Protein AF-A0A383RS80-F1 (afdb_monomer_lite)

Foldseek 3Di:
DALLVQLVVQLVVLVVCCVVPVPDHSLVSSLVSLVVVLVVCVVVDPDPVVSLVRLVVNLVSCVVVVVPSSSVVSVVVSVVVPD

pLDDT: mean 90.37, std 7.26, range [53.72, 97.69]

Sequence (83 aa):
MSVKMVVESHIRTARICRERYSTMSQVDWLVGGVLHSLKHSMDVTKDRPLFIHEARTYVQELENAGQHDAAVKVADWIEEQWV

Structure (mmCIF, N/CA/C/O backbone):
data_AF-A0A383RS80-F1
#
_entry.id   AF-A0A383RS80-F1
#
loop_
_atom_site.group_PDB
_atom_site.id
_atom_site.type_symbol
_atom_site.label_atom_id
_atom_site.label_alt_id
_atom_site.label_comp_id
_atom_site.label_asym_id
_atom_site.label_entity_id
_atom_site.label_seq_id
_atom_site.pdbx_PDB_ins_code
_atom_site.Cartn_x
_atom_site.Cartn_y
_atom_site.Cartn_z
_atom_site.occupancy
_atom_site.B_iso_or_equiv
_atom_site.auth_seq_id
_atom_site.auth_comp_id
_atom_site.auth_asym_id
_atom_site.auth_atom_id
_atom_site.pdbx_PDB_model_num
ATOM 1 N N . MET A 1 1 ? 10.057 13.926 -2.798 1.00 72.12 1 MET A N 1
ATOM 2 C CA . MET A 1 1 ? 9.427 13.434 -1.550 1.00 72.12 1 MET A CA 1
ATOM 3 C C . MET A 1 1 ? 9.604 11.923 -1.530 1.00 72.12 1 MET A C 1
ATOM 5 O O . MET A 1 1 ? 9.436 11.335 -2.587 1.00 72.12 1 MET A O 1
ATOM 9 N N . SER A 1 2 ? 10.032 11.309 -0.421 1.00 89.12 2 SER A N 1
ATOM 10 C CA . SER A 1 2 ? 10.277 9.854 -0.383 1.00 89.12 2 SER A CA 1
ATOM 11 C C . SER A 1 2 ? 8.977 9.062 -0.202 1.00 89.12 2 SER A C 1
ATOM 13 O O . SER A 1 2 ? 8.021 9.581 0.373 1.00 89.12 2 SER A O 1
ATOM 15 N N . VAL A 1 3 ? 8.957 7.796 -0.640 1.00 89.19 3 VAL A N 1
ATOM 16 C CA . VAL A 1 3 ? 7.810 6.881 -0.464 1.00 89.19 3 VAL A CA 1
ATOM 17 C C . VAL A 1 3 ? 7.403 6.771 1.008 1.00 89.19 3 VAL A C 1
ATOM 19 O O . VA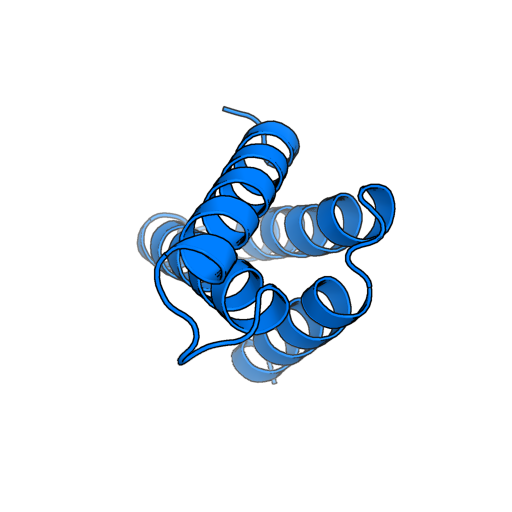L A 1 3 ? 6.223 6.888 1.329 1.00 89.19 3 VAL A O 1
ATOM 22 N N . LYS A 1 4 ? 8.379 6.673 1.918 1.00 92.00 4 LYS A N 1
ATOM 23 C CA . LYS A 1 4 ? 8.149 6.663 3.368 1.00 92.00 4 LYS A CA 1
ATOM 24 C C . LYS A 1 4 ? 7.318 7.855 3.854 1.00 92.00 4 LYS A C 1
ATOM 26 O O . LYS A 1 4 ? 6.319 7.664 4.539 1.00 92.00 4 LYS A O 1
ATOM 31 N N . MET A 1 5 ? 7.682 9.080 3.458 1.00 93.06 5 MET A N 1
ATOM 32 C CA . MET A 1 5 ? 6.934 10.285 3.854 1.00 93.06 5 MET A CA 1
ATOM 33 C C . MET A 1 5 ? 5.491 10.261 3.334 1.00 93.06 5 MET A C 1
ATOM 35 O O . MET A 1 5 ? 4.580 10.750 4.003 1.00 93.06 5 MET A O 1
ATOM 39 N N . VAL A 1 6 ? 5.273 9.694 2.145 1.00 91.88 6 VAL A N 1
ATOM 40 C CA . VAL A 1 6 ? 3.929 9.548 1.571 1.00 91.88 6 VAL A CA 1
ATOM 41 C C . VAL A 1 6 ? 3.110 8.534 2.368 1.00 91.88 6 VAL A C 1
ATOM 43 O O . VAL A 1 6 ? 1.974 8.830 2.736 1.00 91.88 6 VAL A O 1
ATOM 46 N N . VAL A 1 7 ? 3.686 7.375 2.697 1.00 93.69 7 VAL A N 1
ATOM 47 C CA . VAL A 1 7 ? 3.022 6.343 3.509 1.00 93.69 7 VAL A CA 1
ATOM 48 C C . VAL A 1 7 ? 2.671 6.871 4.901 1.00 93.69 7 VAL A C 1
ATOM 50 O O . VAL A 1 7 ? 1.527 6.736 5.334 1.00 93.69 7 VAL A O 1
ATOM 53 N N . GLU A 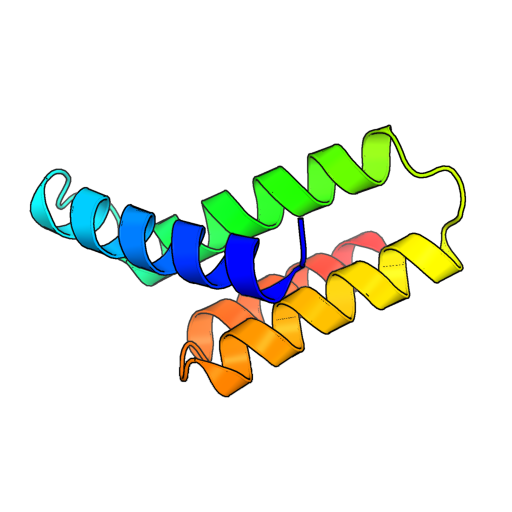1 8 ? 3.595 7.552 5.579 1.00 94.31 8 GLU A N 1
ATOM 54 C CA . GLU A 1 8 ? 3.338 8.177 6.884 1.00 94.31 8 GLU A CA 1
ATOM 55 C C . GLU A 1 8 ? 2.194 9.207 6.817 1.00 94.31 8 GLU A C 1
ATOM 57 O O . GLU A 1 8 ? 1.321 9.242 7.693 1.00 94.31 8 GLU A O 1
ATOM 62 N N . SER A 1 9 ? 2.151 10.011 5.749 1.00 94.94 9 SER A N 1
ATOM 63 C CA . SER A 1 9 ? 1.072 10.976 5.504 1.00 94.94 9 SER A CA 1
ATOM 64 C C . SER A 1 9 ? -0.286 10.292 5.306 1.00 94.94 9 SER A C 1
ATOM 66 O O . SER A 1 9 ? -1.291 10.713 5.893 1.00 94.94 9 SER A O 1
ATOM 68 N N . HIS A 1 10 ? -0.331 9.201 4.538 1.00 94.69 10 HIS A N 1
ATOM 69 C CA . HIS A 1 10 ? -1.556 8.425 4.334 1.00 94.69 10 HIS A CA 1
ATOM 70 C C . HIS A 1 10 ? -2.026 7.739 5.615 1.00 94.69 10 HIS A C 1
ATOM 72 O O . HIS A 1 10 ? -3.218 7.775 5.909 1.00 94.69 10 HIS A O 1
ATOM 78 N N . ILE A 1 11 ? -1.119 7.201 6.437 1.00 94.50 11 ILE A N 1
ATOM 79 C CA . ILE A 1 11 ? -1.464 6.625 7.748 1.00 94.50 11 ILE A CA 1
ATOM 80 C C . ILE A 1 11 ? -2.105 7.685 8.644 1.00 94.50 11 ILE A C 1
ATOM 82 O O . ILE A 1 11 ? -3.144 7.438 9.263 1.00 94.50 11 ILE A O 1
ATOM 86 N N . ARG A 1 12 ? -1.512 8.883 8.705 1.00 95.19 12 ARG A N 1
ATOM 87 C CA . ARG A 1 12 ? -2.071 9.999 9.476 1.00 95.19 12 ARG A CA 1
ATOM 88 C C . ARG A 1 12 ? -3.461 10.380 8.968 1.00 95.19 12 ARG A C 1
ATOM 90 O O . ARG A 1 12 ? -4.377 10.548 9.770 1.00 95.19 12 ARG A O 1
ATOM 97 N N . THR A 1 13 ? -3.6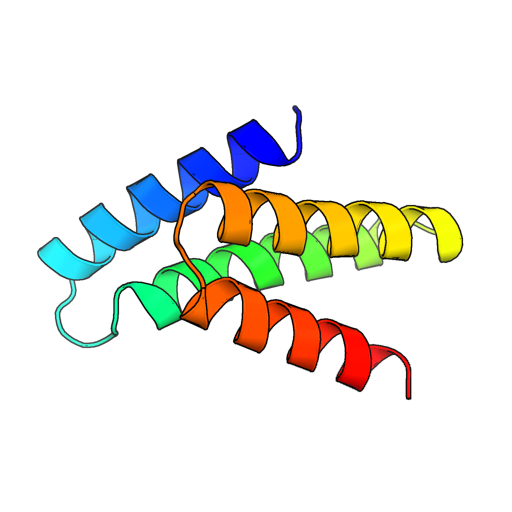21 10.491 7.654 1.00 92.12 13 THR A N 1
ATOM 98 C CA . THR A 1 13 ? -4.897 10.841 7.017 1.00 92.12 13 THR A CA 1
ATOM 99 C C . THR A 1 13 ? -5.960 9.785 7.298 1.00 92.12 13 THR A C 1
ATOM 10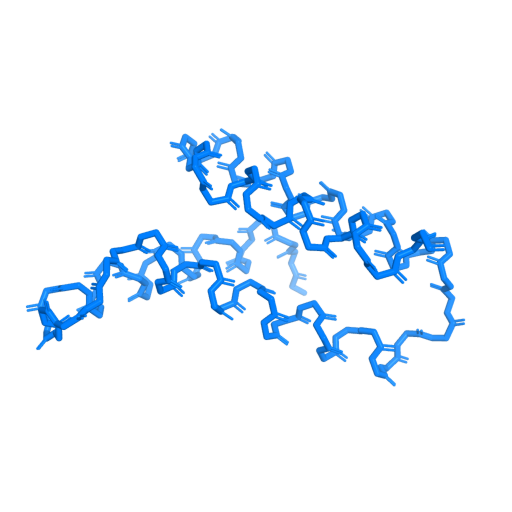1 O O . THR A 1 13 ? -7.056 10.125 7.728 1.00 92.12 13 THR A O 1
ATOM 104 N N . ALA A 1 14 ? -5.623 8.502 7.165 1.00 90.94 14 ALA A N 1
ATOM 105 C CA . ALA A 1 14 ? -6.531 7.396 7.435 1.00 90.94 14 ALA A CA 1
ATOM 106 C C . ALA A 1 14 ? -7.022 7.375 8.890 1.00 90.94 14 ALA A C 1
ATOM 108 O O . ALA A 1 14 ? -8.198 7.108 9.136 1.00 90.94 14 ALA A O 1
ATOM 109 N N . ARG A 1 15 ? -6.154 7.706 9.857 1.00 91.81 15 ARG A N 1
ATOM 110 C CA . ARG A 1 15 ? -6.545 7.859 11.271 1.00 91.81 15 ARG A CA 1
ATOM 111 C C . ARG A 1 15 ? -7.555 8.992 11.457 1.00 91.81 15 ARG A C 1
ATOM 113 O O . ARG A 1 15 ? -8.619 8.759 12.020 1.00 91.81 15 ARG A O 1
ATOM 120 N N . ILE A 1 16 ? -7.267 10.177 10.912 1.00 91.75 16 ILE A N 1
ATOM 121 C CA . ILE A 1 16 ? -8.174 11.337 10.982 1.00 91.75 16 ILE A CA 1
ATOM 122 C C . ILE A 1 16 ? -9.520 11.019 10.319 1.00 91.75 16 ILE A C 1
ATOM 124 O O . ILE A 1 16 ? -10.578 11.344 10.858 1.00 91.75 16 ILE A O 1
ATOM 128 N N . CYS A 1 17 ? -9.495 10.379 9.149 1.00 87.50 17 CYS A N 1
ATOM 129 C CA . CYS A 1 17 ? -10.712 10.019 8.440 1.00 87.50 17 CYS A CA 1
ATOM 130 C C . CYS A 1 17 ? -11.536 8.991 9.213 1.00 87.50 17 CYS A C 1
ATOM 132 O O . CYS A 1 17 ? -12.745 9.155 9.282 1.00 87.50 17 CYS A O 1
ATOM 134 N N . ARG A 1 18 ? -10.916 7.993 9.853 1.00 86.06 18 ARG A N 1
ATOM 135 C CA . ARG A 1 18 ? -11.627 7.034 10.714 1.00 86.06 18 ARG A CA 1
ATOM 136 C C . ARG A 1 18 ? -12.344 7.728 11.878 1.00 86.06 18 ARG A C 1
ATOM 138 O O . ARG A 1 18 ? -13.470 7.371 12.202 1.00 86.06 18 ARG A O 1
ATOM 145 N N . GLU A 1 19 ? -11.694 8.707 12.505 1.00 87.81 19 GLU A N 1
ATOM 146 C CA . GLU A 1 19 ? -12.270 9.470 13.622 1.00 87.81 19 GLU A CA 1
ATOM 147 C C . GLU A 1 19 ? -13.457 10.340 13.188 1.00 87.81 19 GLU A C 1
ATOM 149 O O . GLU A 1 19 ? -14.406 10.514 13.949 1.00 87.81 19 GLU A O 1
ATOM 154 N N . ARG A 1 20 ? -13.416 10.890 11.968 1.00 85.50 20 ARG A N 1
ATOM 155 C CA . ARG A 1 20 ? -14.443 11.811 11.450 1.00 85.50 20 ARG A CA 1
ATOM 156 C C . ARG A 1 20 ? -15.556 11.128 10.658 1.00 85.50 20 ARG A C 1
ATOM 158 O O . ARG A 1 20 ? -16.680 11.620 10.644 1.00 85.50 20 ARG A O 1
ATOM 165 N N . TYR A 1 21 ? -15.242 10.027 9.986 1.00 78.19 21 TYR A N 1
ATOM 166 C CA . TYR A 1 21 ? -16.097 9.340 9.024 1.00 78.19 21 TYR A CA 1
ATOM 167 C C . TYR A 1 21 ? -16.099 7.840 9.342 1.00 78.19 21 TYR A C 1
ATOM 169 O O . TYR A 1 21 ? -15.264 7.072 8.866 1.00 78.19 21 TYR A O 1
ATOM 177 N N . SER A 1 22 ? -17.062 7.421 10.163 1.00 74.56 22 SER A N 1
ATOM 178 C CA . SER A 1 22 ? -17.199 6.047 10.673 1.00 74.56 22 SER A CA 1
ATOM 179 C C . SER A 1 22 ? -17.688 5.025 9.640 1.00 74.56 22 SER A C 1
ATOM 181 O O . SER A 1 22 ? -17.841 3.849 9.961 1.00 74.56 22 SER A O 1
ATOM 183 N N . THR A 1 23 ? -17.941 5.449 8.403 1.00 80.25 23 THR A N 1
ATOM 184 C CA . THR A 1 23 ? -18.485 4.603 7.333 1.00 80.25 23 THR A CA 1
ATOM 185 C C . THR A 1 23 ? -17.443 3.708 6.667 1.00 80.25 23 THR A C 1
ATOM 187 O O . THR A 1 23 ? -17.820 2.800 5.933 1.00 80.25 23 THR A O 1
ATOM 190 N N . MET A 1 24 ? -16.149 3.939 6.906 1.00 83.00 24 MET A N 1
ATOM 191 C CA . MET A 1 24 ? -15.063 3.194 6.267 1.00 83.00 24 MET A CA 1
ATOM 192 C C . MET A 1 24 ? -13.949 2.882 7.267 1.00 83.00 24 MET A C 1
ATOM 194 O O . MET A 1 24 ? -13.644 3.691 8.148 1.00 83.00 24 MET A O 1
ATOM 198 N N . SER A 1 25 ? -13.326 1.707 7.140 1.00 90.06 25 SER A N 1
ATOM 199 C CA . SER A 1 25 ? -12.241 1.318 8.041 1.00 90.06 25 SER A CA 1
ATOM 200 C C . SER A 1 25 ? -10.981 2.154 7.787 1.00 90.06 25 SER A C 1
ATOM 202 O O . SER A 1 25 ? -10.754 2.675 6.694 1.00 90.06 25 SER A O 1
ATOM 204 N N . GLN A 1 26 ? -10.117 2.261 8.798 1.00 90.50 26 GLN A N 1
ATOM 205 C CA . GLN A 1 26 ? -8.812 2.911 8.641 1.00 90.50 26 GLN A CA 1
ATOM 206 C C . GLN A 1 26 ? -7.953 2.225 7.571 1.00 90.50 26 GLN A C 1
ATOM 208 O O . GLN A 1 26 ? -7.227 2.903 6.850 1.00 90.50 26 GLN A O 1
ATOM 213 N N . VAL A 1 27 ? -8.041 0.896 7.462 1.00 93.62 27 VAL A N 1
ATOM 214 C CA . VAL A 1 27 ? -7.312 0.124 6.449 1.00 93.62 27 VAL A CA 1
ATOM 215 C C . VAL A 1 27 ? -7.782 0.524 5.056 1.00 93.62 27 VAL A C 1
ATOM 217 O O . VAL A 1 27 ? -6.955 0.809 4.200 1.00 93.62 27 VAL A O 1
ATOM 220 N N . ASP A 1 28 ? -9.092 0.624 4.835 1.00 92.00 28 ASP A N 1
ATOM 221 C CA . ASP A 1 28 ? -9.627 0.975 3.517 1.00 92.00 28 ASP A CA 1
ATOM 222 C C . ASP A 1 28 ? -9.286 2.422 3.133 1.00 92.00 28 ASP A C 1
ATOM 224 O O . ASP A 1 28 ? -8.958 2.691 1.978 1.00 92.00 28 ASP A O 1
ATOM 228 N N . TRP A 1 29 ? -9.282 3.352 4.099 1.00 92.88 29 TRP A N 1
ATOM 229 C CA . TRP A 1 29 ? -8.800 4.719 3.867 1.00 92.88 29 TRP A CA 1
ATOM 230 C C . TRP A 1 29 ? -7.329 4.748 3.454 1.00 92.88 29 TRP A C 1
ATOM 232 O O . TRP A 1 29 ? -6.960 5.460 2.519 1.00 92.88 29 TRP A O 1
ATOM 242 N N . LEU A 1 30 ? -6.493 3.971 4.144 1.00 95.56 30 LEU A N 1
ATOM 243 C CA . LEU A 1 30 ? -5.064 3.889 3.868 1.00 95.56 30 LEU A CA 1
ATOM 244 C C . LEU A 1 30 ? -4.792 3.282 2.487 1.00 95.56 30 LEU A C 1
ATOM 246 O O . LEU A 1 30 ? -4.055 3.870 1.697 1.00 95.56 30 LEU A O 1
ATOM 250 N N . VAL A 1 31 ? -5.427 2.149 2.176 1.00 95.56 31 VAL A N 1
ATOM 251 C CA . VAL A 1 31 ? -5.310 1.485 0.871 1.00 95.56 31 VAL A CA 1
ATOM 252 C C . VAL A 1 31 ? -5.764 2.428 -0.239 1.00 95.56 31 VAL A C 1
ATOM 254 O O . VAL A 1 31 ? -5.029 2.627 -1.202 1.00 95.56 31 VAL A O 1
ATOM 257 N N . GLY A 1 32 ? -6.916 3.088 -0.088 1.00 93.38 32 GLY A N 1
ATOM 258 C CA . GLY A 1 32 ? -7.415 4.040 -1.082 1.00 93.38 32 GLY A CA 1
ATOM 259 C C . GLY A 1 32 ? -6.431 5.177 -1.375 1.00 93.38 32 GLY A C 1
ATOM 260 O O . GLY A 1 32 ? -6.181 5.489 -2.540 1.00 93.38 32 GLY A O 1
ATOM 261 N N . GLY A 1 33 ? -5.826 5.759 -0.334 1.00 92.94 33 GLY A N 1
ATOM 262 C CA . GLY A 1 33 ? -4.820 6.814 -0.478 1.00 92.94 33 GLY A CA 1
ATOM 263 C C . GLY A 1 33 ? -3.563 6.347 -1.216 1.00 92.94 33 GLY A C 1
ATOM 264 O O . GLY A 1 33 ? -3.115 7.007 -2.156 1.00 92.94 33 GLY A O 1
ATOM 265 N N . VAL A 1 34 ? -3.025 5.183 -0.840 1.00 95.19 34 VAL A N 1
ATOM 266 C CA . VAL A 1 34 ? -1.831 4.606 -1.479 1.00 95.19 34 VAL A CA 1
ATOM 267 C C . VAL A 1 34 ? -2.105 4.238 -2.938 1.00 95.19 34 VAL A C 1
ATOM 269 O O . VAL A 1 34 ? -1.334 4.622 -3.816 1.00 95.19 34 VAL A O 1
ATOM 272 N N . LEU A 1 35 ? -3.227 3.572 -3.226 1.00 94.69 35 LEU A N 1
ATOM 273 C CA . LEU A 1 35 ? -3.607 3.213 -4.595 1.00 94.69 35 LEU A CA 1
ATOM 274 C C . LEU 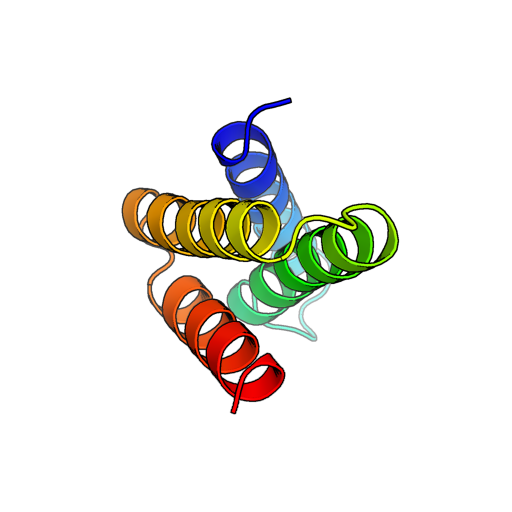A 1 35 ? -3.826 4.445 -5.474 1.00 94.69 35 LEU A C 1
ATOM 276 O O . LEU A 1 35 ? -3.467 4.427 -6.648 1.00 94.69 35 LEU A O 1
ATOM 280 N N . HIS A 1 36 ? -4.382 5.527 -4.925 1.00 93.06 36 HIS A N 1
ATOM 281 C CA . HIS A 1 36 ? -4.508 6.786 -5.655 1.00 93.06 36 HIS A CA 1
ATOM 282 C C . HIS A 1 36 ? -3.134 7.348 -6.054 1.00 93.06 36 HIS A C 1
ATOM 284 O O . HIS A 1 36 ? -2.935 7.716 -7.211 1.00 93.06 36 HIS A O 1
ATOM 290 N N . SER A 1 37 ? -2.164 7.355 -5.130 1.00 91.81 37 SER A N 1
ATOM 291 C CA . SER A 1 37 ? -0.789 7.779 -5.424 1.00 91.81 37 SER A CA 1
ATOM 292 C C . SER A 1 37 ? -0.105 6.882 -6.461 1.00 91.81 37 SER A C 1
ATOM 294 O O . SER A 1 37 ? 0.565 7.394 -7.354 1.00 91.81 37 SER A O 1
ATOM 296 N N . LEU A 1 38 ? -0.297 5.562 -6.382 1.00 91.81 38 LEU A N 1
ATOM 297 C CA . LEU A 1 38 ? 0.267 4.614 -7.346 1.00 91.81 38 LEU A CA 1
ATOM 298 C C . LEU A 1 38 ? -0.344 4.775 -8.738 1.00 91.81 38 LEU A C 1
ATOM 300 O O . LEU A 1 38 ? 0.397 4.864 -9.707 1.00 91.81 38 LEU A O 1
ATOM 304 N N . LYS A 1 39 ? -1.671 4.888 -8.856 1.00 90.75 39 LYS A N 1
ATOM 305 C CA . LYS A 1 39 ? -2.333 5.139 -10.148 1.00 90.75 39 LYS A CA 1
ATOM 306 C C . LYS A 1 39 ? -1.826 6.425 -10.792 1.00 90.75 39 LYS A C 1
ATOM 308 O O . LYS A 1 39 ? -1.464 6.417 -11.961 1.00 90.75 39 LYS A O 1
ATOM 313 N N . HIS A 1 40 ? -1.700 7.492 -10.004 1.00 88.62 40 HIS A N 1
ATOM 314 C CA . HIS A 1 40 ? -1.127 8.737 -10.500 1.00 88.62 40 HIS A CA 1
ATOM 315 C C . HIS A 1 40 ? 0.334 8.572 -10.950 1.00 88.62 40 HIS A C 1
ATOM 317 O O . HIS A 1 40 ? 0.697 9.079 -12.007 1.00 88.62 40 HIS A O 1
ATOM 323 N N . SER A 1 41 ? 1.164 7.841 -10.189 1.00 86.00 41 SER A N 1
ATOM 324 C CA . SER A 1 41 ? 2.552 7.546 -10.585 1.00 86.00 41 SER A CA 1
ATOM 325 C C . SER A 1 41 ? 2.617 6.734 -11.884 1.00 86.00 41 SER A C 1
ATOM 327 O O . SER A 1 41 ? 3.450 7.017 -12.742 1.00 86.00 41 SER A O 1
ATOM 329 N N . MET A 1 42 ? 1.710 5.774 -12.075 1.00 85.06 42 MET A N 1
ATOM 330 C CA . MET A 1 42 ? 1.616 4.968 -13.294 1.00 85.06 42 MET A CA 1
ATOM 331 C C . MET A 1 42 ? 1.277 5.817 -14.527 1.00 85.06 42 MET A C 1
ATOM 333 O O . MET A 1 42 ? 1.864 5.610 -15.586 1.00 85.06 42 MET A O 1
ATOM 337 N N . ASP A 1 43 ? 0.387 6.805 -14.387 1.00 84.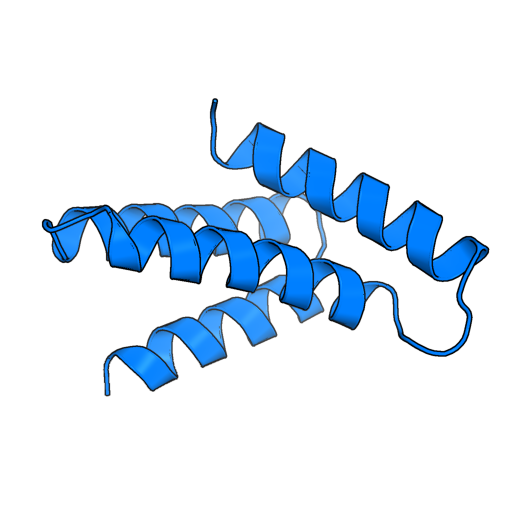38 43 ASP A N 1
ATOM 338 C CA . ASP A 1 43 ? 0.008 7.705 -15.485 1.00 84.38 43 ASP A CA 1
ATOM 339 C C . ASP A 1 43 ? 1.172 8.603 -15.947 1.00 84.38 43 ASP A C 1
ATOM 341 O O . ASP A 1 43 ? 1.235 9.003 -17.113 1.00 84.38 43 ASP A O 1
ATOM 345 N N . VAL A 1 44 ? 2.104 8.933 -15.044 1.00 83.44 44 VAL A N 1
ATOM 346 C CA . VAL A 1 44 ? 3.240 9.828 -15.338 1.00 83.44 44 VAL A CA 1
ATOM 347 C C . VAL A 1 44 ? 4.543 9.084 -15.641 1.00 83.44 44 VAL A C 1
ATOM 349 O O . VAL A 1 44 ? 5.379 9.589 -16.397 1.00 83.44 44 VAL A O 1
ATOM 352 N N . THR A 1 45 ? 4.731 7.884 -15.091 1.00 80.44 45 THR A N 1
ATOM 353 C CA . THR A 1 45 ? 5.965 7.102 -15.217 1.00 80.44 45 THR A CA 1
ATOM 354 C C . THR A 1 45 ? 5.884 6.163 -16.414 1.00 80.44 45 THR A C 1
ATOM 356 O O . THR A 1 45 ? 5.211 5.139 -16.388 1.00 80.44 45 THR A O 1
ATOM 359 N N . LYS A 1 46 ? 6.636 6.478 -17.475 1.00 78.00 46 LYS A N 1
ATOM 360 C CA . LYS A 1 46 ? 6.732 5.627 -18.681 1.00 78.00 46 LYS A CA 1
ATOM 361 C C . LYS A 1 46 ? 7.665 4.421 -18.512 1.00 78.00 46 LYS A C 1
ATOM 363 O O . LYS A 1 46 ? 7.685 3.541 -19.370 1.00 78.00 46 LYS A O 1
ATOM 368 N N . ASP A 1 47 ? 8.449 4.392 -17.435 1.00 86.12 47 ASP A N 1
ATOM 369 C CA . ASP A 1 47 ? 9.377 3.311 -17.107 1.00 86.12 47 ASP A CA 1
ATOM 370 C C . ASP A 1 47 ? 8.704 2.300 -16.168 1.00 86.12 47 ASP A C 1
ATOM 372 O O . ASP A 1 47 ? 8.549 2.516 -14.964 1.00 86.12 47 ASP A O 1
ATOM 376 N N . ARG A 1 48 ? 8.284 1.175 -16.746 1.00 84.12 48 ARG A N 1
ATOM 377 C CA . ARG A 1 48 ? 7.577 0.114 -16.024 1.00 84.12 48 ARG A CA 1
ATOM 378 C C . ARG A 1 48 ? 8.428 -0.534 -14.916 1.00 84.12 48 ARG A C 1
ATOM 380 O O . ARG A 1 48 ? 7.911 -0.663 -13.807 1.00 84.12 48 ARG A O 1
ATOM 387 N N . PRO A 1 49 ? 9.685 -0.960 -15.153 1.00 88.38 49 PRO A N 1
ATOM 388 C CA . PRO A 1 49 ? 10.562 -1.438 -14.083 1.00 88.38 49 PRO A CA 1
ATOM 389 C C . PRO A 1 49 ? 10.689 -0.468 -12.906 1.00 88.38 49 PRO A C 1
ATOM 391 O O . PRO A 1 49 ? 10.597 -0.898 -11.753 1.00 88.38 49 PRO A O 1
ATOM 394 N N . LEU A 1 50 ? 10.852 0.828 -13.191 1.00 87.38 50 LEU A N 1
ATOM 395 C CA . LEU A 1 50 ? 10.936 1.857 -12.157 1.00 87.38 50 LEU A CA 1
ATOM 396 C C . LEU A 1 50 ? 9.636 1.948 -11.352 1.00 87.38 50 LEU A C 1
ATOM 398 O O . LEU A 1 50 ? 9.677 1.911 -10.123 1.00 87.38 50 LEU A O 1
ATOM 402 N N . PHE A 1 51 ? 8.485 1.975 -12.027 1.00 90.00 51 PHE A N 1
ATOM 403 C CA . PHE A 1 51 ? 7.186 1.989 -11.358 1.00 90.00 51 PHE A CA 1
ATOM 404 C C . PHE A 1 51 ? 6.996 0.778 -10.431 1.00 90.00 51 PHE A C 1
ATOM 406 O O . PHE A 1 51 ? 6.594 0.934 -9.281 1.00 90.00 51 PHE A O 1
ATOM 413 N N . ILE A 1 52 ? 7.309 -0.434 -10.902 1.00 89.56 52 ILE A N 1
ATOM 414 C CA . ILE A 1 52 ? 7.165 -1.659 -10.098 1.00 89.56 52 ILE A CA 1
ATOM 415 C C . ILE A 1 52 ? 8.074 -1.604 -8.863 1.00 89.56 52 ILE A C 1
ATOM 417 O O . ILE A 1 52 ? 7.669 -2.024 -7.776 1.00 89.56 52 ILE A O 1
ATOM 421 N N . HIS A 1 53 ? 9.292 -1.076 -9.006 1.00 91.00 53 HIS A N 1
ATOM 422 C CA . HIS A 1 53 ? 10.204 -0.885 -7.882 1.00 91.00 53 HIS A CA 1
ATOM 423 C C . HIS A 1 53 ? 9.641 0.098 -6.842 1.00 91.00 53 HIS A C 1
ATOM 425 O O . HIS A 1 53 ? 9.639 -0.199 -5.644 1.00 91.00 53 HIS A O 1
ATOM 431 N N . GLU A 1 54 ? 9.099 1.234 -7.284 1.00 90.25 54 GLU A N 1
ATOM 432 C CA . GLU A 1 54 ? 8.445 2.193 -6.390 1.00 90.25 54 GLU A CA 1
ATOM 433 C C . GLU A 1 54 ? 7.218 1.582 -5.707 1.00 90.25 54 GLU A C 1
ATOM 435 O O . GLU A 1 54 ? 7.077 1.689 -4.490 1.00 90.25 54 GLU A O 1
ATOM 440 N N . ALA A 1 55 ? 6.363 0.878 -6.451 1.00 92.62 55 ALA A N 1
ATOM 441 C CA . ALA A 1 55 ? 5.159 0.247 -5.922 1.00 92.62 55 ALA A CA 1
ATOM 442 C C . ALA A 1 55 ? 5.472 -0.790 -4.831 1.00 92.62 55 ALA A C 1
ATOM 444 O O . ALA A 1 55 ? 4.837 -0.799 -3.776 1.00 92.62 55 ALA A O 1
ATOM 445 N N . ARG A 1 56 ? 6.519 -1.602 -5.020 1.00 94.06 56 ARG A N 1
ATOM 446 C CA . ARG A 1 56 ? 7.018 -2.521 -3.981 1.00 94.06 56 ARG A CA 1
ATOM 447 C C . ARG A 1 56 ? 7.574 -1.784 -2.765 1.00 94.06 56 ARG A C 1
ATOM 449 O O . ARG A 1 56 ? 7.417 -2.254 -1.643 1.00 94.06 56 ARG A O 1
ATOM 456 N N . THR A 1 57 ? 8.167 -0.609 -2.968 1.00 95.38 57 THR A N 1
ATOM 457 C CA . THR A 1 57 ? 8.631 0.242 -1.862 1.00 95.38 57 THR A CA 1
ATOM 458 C C . THR A 1 57 ? 7.455 0.730 -1.008 1.00 95.38 57 THR A C 1
ATOM 460 O O . THR A 1 57 ? 7.573 0.768 0.213 1.00 95.38 57 THR A O 1
ATOM 463 N N . TYR A 1 58 ? 6.296 1.039 -1.606 1.00 95.62 58 TYR A N 1
ATOM 464 C CA . TYR A 1 58 ? 5.085 1.381 -0.841 1.00 95.62 58 TYR A CA 1
ATOM 465 C C . TYR A 1 58 ? 4.622 0.227 0.052 1.00 95.62 58 TYR A C 1
ATOM 467 O O . TYR A 1 58 ? 4.297 0.459 1.216 1.00 95.62 58 TYR A O 1
ATOM 475 N N . VAL A 1 59 ? 4.622 -1.005 -0.468 1.00 97.19 59 VAL A N 1
ATOM 476 C CA . VAL A 1 59 ? 4.280 -2.210 0.308 1.00 97.19 59 VAL A CA 1
ATOM 477 C C . VAL A 1 59 ? 5.244 -2.376 1.484 1.00 97.19 59 VAL A C 1
ATOM 479 O O . VAL A 1 59 ? 4.798 -2.499 2.622 1.00 97.19 59 VAL A O 1
ATOM 482 N N . GLN A 1 60 ? 6.553 -2.272 1.239 1.00 97.56 60 GLN A N 1
ATOM 483 C CA . GLN A 1 60 ? 7.560 -2.419 2.291 1.00 97.56 60 GLN A CA 1
ATOM 484 C C . GLN A 1 60 ? 7.415 -1.369 3.401 1.00 97.56 60 GLN A C 1
ATOM 486 O O . GLN A 1 60 ? 7.536 -1.688 4.582 1.00 97.56 60 GLN A O 1
ATOM 491 N N . GLU A 1 61 ? 7.145 -0.110 3.051 1.00 97.56 61 GLU A N 1
ATOM 492 C CA . GLU A 1 61 ? 6.955 0.951 4.046 1.00 97.56 61 GLU A CA 1
ATOM 493 C C . GLU A 1 61 ? 5.659 0.772 4.853 1.00 97.56 61 GLU A C 1
ATOM 495 O O . GLU A 1 61 ? 5.626 1.095 6.042 1.00 97.56 61 GLU A O 1
ATOM 500 N N . LEU A 1 62 ? 4.604 0.204 4.255 1.00 97.44 62 LEU A N 1
ATOM 501 C CA . LEU A 1 62 ? 3.395 -0.182 4.989 1.00 97.44 62 LEU A CA 1
ATOM 502 C C . LEU A 1 62 ? 3.686 -1.302 5.998 1.00 97.44 62 LEU A C 1
ATOM 504 O O . LEU A 1 62 ? 3.241 -1.212 7.144 1.00 97.44 62 LEU A O 1
ATOM 508 N N . GLU A 1 63 ? 4.465 -2.315 5.612 1.00 97.69 63 GLU A N 1
ATOM 509 C CA . GLU A 1 63 ? 4.909 -3.382 6.520 1.00 97.69 63 GLU A CA 1
ATOM 510 C C . GLU A 1 63 ? 5.770 -2.840 7.663 1.00 97.69 63 GLU A C 1
ATOM 512 O O . GLU A 1 63 ? 5.506 -3.143 8.828 1.00 97.69 63 GLU A O 1
ATOM 517 N N . ASN A 1 64 ? 6.744 -1.980 7.351 1.00 97.19 64 ASN A N 1
ATOM 518 C CA . ASN A 1 64 ? 7.612 -1.335 8.340 1.00 97.19 64 ASN A CA 1
ATOM 519 C C . ASN A 1 64 ? 6.809 -0.501 9.352 1.00 97.19 64 ASN A C 1
ATOM 521 O O . ASN A 1 64 ? 7.193 -0.387 10.516 1.00 97.19 64 ASN A O 1
ATOM 525 N N . ALA A 1 65 ? 5.681 0.070 8.924 1.00 95.06 65 ALA A N 1
ATOM 526 C CA . ALA A 1 65 ? 4.762 0.828 9.768 1.00 95.06 65 ALA A CA 1
ATOM 527 C C . ALA A 1 65 ? 3.707 -0.043 10.490 1.00 95.06 65 ALA A C 1
ATOM 529 O O . ALA A 1 65 ? 2.775 0.495 11.105 1.00 95.06 65 ALA A O 1
ATOM 530 N N . GLY A 1 66 ? 3.813 -1.374 10.403 1.00 96.25 66 GLY A N 1
ATOM 531 C CA . GLY A 1 66 ? 2.890 -2.329 11.024 1.00 96.25 66 GLY A CA 1
ATOM 532 C C . GLY A 1 66 ? 1.488 -2.339 10.406 1.00 96.25 66 GLY A C 1
ATOM 533 O O . GLY A 1 66 ? 0.534 -2.766 11.051 1.00 96.25 66 GLY A O 1
ATOM 534 N N . GLN A 1 67 ? 1.325 -1.833 9.180 1.00 96.56 67 GLN A N 1
ATOM 535 C CA . GLN A 1 67 ? 0.049 -1.787 8.457 1.00 96.56 67 GLN A CA 1
ATOM 536 C C . GLN A 1 67 ? -0.111 -3.019 7.550 1.00 96.56 67 GLN A C 1
ATOM 538 O O . GLN A 1 67 ? -0.350 -2.884 6.351 1.00 96.56 67 GLN A O 1
ATOM 543 N N . HIS A 1 68 ? 0.036 -4.220 8.118 1.00 96.94 68 HIS A N 1
ATOM 544 C CA . HIS A 1 68 ? 0.109 -5.480 7.362 1.00 96.94 68 HIS A CA 1
ATOM 545 C C . HIS A 1 68 ? -1.104 -5.718 6.448 1.00 96.94 68 HIS A C 1
ATOM 547 O O . HIS A 1 68 ? -0.923 -5.992 5.267 1.00 96.94 68 HIS A O 1
ATOM 553 N N . ASP A 1 69 ? -2.330 -5.513 6.938 1.00 96.88 69 ASP A N 1
ATOM 554 C CA . ASP A 1 69 ? -3.546 -5.699 6.127 1.00 96.88 69 ASP A CA 1
ATOM 555 C C . ASP A 1 69 ? -3.598 -4.758 4.914 1.00 96.88 69 ASP A C 1
ATOM 557 O O . ASP A 1 69 ? -4.082 -5.125 3.844 1.00 96.88 69 ASP A O 1
ATOM 561 N N . ALA A 1 70 ? -3.102 -3.526 5.072 1.00 96.62 70 ALA A N 1
ATOM 562 C CA . ALA A 1 70 ? -3.022 -2.574 3.971 1.00 96.62 70 ALA A CA 1
ATOM 563 C C . ALA A 1 70 ? -1.911 -2.959 2.986 1.00 96.62 70 ALA A C 1
ATOM 565 O O . ALA A 1 70 ? -2.106 -2.826 1.781 1.00 96.62 70 ALA A O 1
ATOM 566 N N . ALA A 1 71 ? -0.774 -3.452 3.488 1.00 97.44 71 ALA A N 1
ATOM 567 C CA . ALA A 1 71 ? 0.335 -3.917 2.663 1.00 97.44 71 ALA A CA 1
ATOM 568 C C . ALA A 1 71 ? -0.092 -5.077 1.751 1.00 97.44 71 ALA A C 1
ATOM 570 O O . ALA A 1 71 ? 0.145 -5.001 0.549 1.00 97.44 71 ALA A O 1
ATOM 571 N N . VAL A 1 72 ? -0.800 -6.077 2.295 1.00 97.69 72 VAL A N 1
ATOM 572 C CA . VAL A 1 72 ? -1.335 -7.213 1.523 1.00 97.69 72 VAL A CA 1
ATOM 573 C C . VAL A 1 72 ? -2.287 -6.728 0.432 1.00 97.69 72 VAL A C 1
ATOM 575 O O . VAL A 1 72 ? -2.052 -6.990 -0.739 1.00 97.69 72 VAL A O 1
ATOM 578 N N . LYS A 1 73 ? -3.294 -5.915 0.779 1.00 96.94 73 LYS A N 1
ATOM 579 C CA . LYS A 1 73 ? -4.259 -5.386 -0.204 1.00 96.94 73 LYS A CA 1
ATOM 580 C C . LYS A 1 73 ? -3.599 -4.574 -1.326 1.00 96.94 73 LYS A C 1
ATOM 582 O O . LYS A 1 73 ? -4.059 -4.603 -2.464 1.00 96.94 73 LYS A O 1
ATOM 587 N N . VAL A 1 74 ? -2.555 -3.802 -1.011 1.00 95.69 74 VAL A N 1
ATOM 588 C CA . VAL A 1 74 ? -1.808 -3.037 -2.021 1.00 95.69 74 VAL A CA 1
ATOM 589 C C . VAL A 1 74 ? -0.955 -3.965 -2.885 1.00 95.69 74 VAL A C 1
ATOM 591 O O . VAL A 1 74 ? -0.894 -3.751 -4.092 1.00 95.69 74 VAL A O 1
ATOM 594 N N . ALA A 1 75 ? -0.326 -4.988 -2.300 1.00 95.75 75 ALA A N 1
ATOM 595 C CA . ALA A 1 75 ? 0.432 -5.993 -3.040 1.00 95.75 75 ALA A CA 1
ATOM 596 C C . ALA A 1 75 ? -0.463 -6.770 -4.017 1.00 95.75 75 ALA A C 1
ATOM 598 O O . ALA A 1 75 ? -0.126 -6.835 -5.197 1.00 95.75 75 ALA A O 1
ATOM 599 N N . ASP A 1 76 ? -1.629 -7.237 -3.561 1.00 95.50 76 ASP A N 1
ATOM 600 C CA . ASP A 1 76 ? -2.620 -7.930 -4.394 1.00 95.50 76 ASP A CA 1
ATOM 601 C C . ASP A 1 76 ? -3.036 -7.059 -5.587 1.00 95.50 76 ASP A C 1
ATOM 603 O O . ASP A 1 76 ? -2.988 -7.496 -6.734 1.00 95.50 76 ASP A O 1
ATOM 607 N N . TRP A 1 77 ? -3.358 -5.780 -5.342 1.00 94.38 77 TRP A N 1
ATOM 608 C CA . TRP A 1 77 ? -3.698 -4.852 -6.422 1.00 94.38 77 TRP A CA 1
ATOM 609 C C . TRP A 1 77 ? -2.552 -4.684 -7.425 1.00 94.38 77 TRP A C 1
ATOM 611 O O . TRP A 1 77 ? -2.803 -4.625 -8.627 1.00 94.38 77 TRP A O 1
ATOM 621 N N . ILE A 1 78 ? -1.301 -4.588 -6.952 1.00 91.38 78 ILE A N 1
ATOM 622 C CA . ILE A 1 78 ? -0.137 -4.512 -7.839 1.00 91.38 78 ILE A CA 1
ATOM 623 C C . ILE A 1 78 ? -0.102 -5.769 -8.711 1.00 91.38 78 ILE A C 1
ATOM 625 O O . ILE A 1 78 ? -0.036 -5.630 -9.926 1.00 91.38 78 ILE A O 1
ATOM 629 N N . GLU A 1 79 ? -0.187 -6.969 -8.137 1.00 90.62 79 GLU A N 1
ATOM 630 C CA . GLU A 1 79 ? -0.176 -8.223 -8.902 1.00 90.62 79 GLU A CA 1
ATOM 631 C C . GLU A 1 79 ? -1.300 -8.279 -9.949 1.00 90.62 79 GLU A C 1
ATOM 633 O O . GLU A 1 79 ? -1.026 -8.583 -11.109 1.00 90.62 79 GLU A O 1
ATOM 638 N N . GLU A 1 80 ? -2.524 -7.877 -9.596 1.00 88.94 80 GLU A N 1
ATOM 639 C CA . GLU A 1 80 ? -3.673 -7.815 -10.514 1.00 88.94 80 GLU A CA 1
ATOM 640 C C . GLU A 1 80 ? -3.469 -6.883 -11.718 1.00 88.94 80 GLU A C 1
ATOM 642 O O . GLU A 1 80 ? -4.061 -7.109 -12.770 1.00 88.94 80 GLU A O 1
ATOM 647 N N . GLN A 1 81 ? -2.664 -5.822 -11.596 1.00 81.75 81 GLN A N 1
ATOM 648 C CA . GLN A 1 81 ? -2.376 -4.941 -12.737 1.00 81.75 81 GLN A CA 1
ATOM 649 C C . GLN A 1 81 ? -1.344 -5.535 -13.711 1.00 81.75 81 GLN A C 1
ATOM 651 O O . GLN A 1 81 ? -1.120 -4.965 -14.783 1.00 81.75 81 GLN A O 1
ATOM 656 N N . TRP A 1 82 ? -0.667 -6.628 -13.339 1.00 69.25 82 TRP A N 1
ATOM 657 C CA . TRP A 1 82 ? 0.501 -7.139 -14.063 1.00 69.25 82 TRP A CA 1
ATOM 658 C C . TRP A 1 82 ? 0.445 -8.629 -14.428 1.00 69.25 82 TRP A C 1
ATOM 660 O O . TRP A 1 82 ? 1.384 -9.093 -15.085 1.00 69.25 82 TRP A O 1
ATOM 670 N N . VAL A 1 83 ? -0.623 -9.337 -14.045 1.00 53.72 83 VAL A N 1
ATOM 671 C CA . VAL A 1 83 ? -1.066 -10.612 -14.644 1.00 53.72 83 VAL A CA 1
ATOM 672 C C . VAL A 1 83 ? -1.919 -10.318 -15.875 1.00 53.72 83 VAL A C 1
ATOM 674 O O . VAL A 1 83 ? -1.676 -10.974 -16.913 1.00 53.72 83 VAL A O 1
#

Radius of gyration: 12.52 Å; chains: 1; bounding box: 29×24×32 Å

Organism: NCBI:txid1785162

Secondary structure (DSSP, 8-state):
--HHHHHHHHHHHHHHHHHH-TTS-HHHHHHHHHHHHHHHHHHH---HHHHHHHHHHHHHHHHHTT-HHHHHHHHHHHHHTT-